Protein AF-A0A643FRP5-F1 (afdb_monomer_lite)

pLDDT: mean 90.12, std 11.54, range [38.28, 97.06]

Secondary structure (DSSP, 8-state):
-PPPHHHHHHHHHHHHHHHHHHHHHHHHH-TTTS-SSPPTT-TTHHHHHHHHHHHHTT-

Structure (mmCIF, N/CA/C/O backbone):
data_AF-A0A643FRP5-F1
#
_entry.id   AF-A0A643FRP5-F1
#
loop_
_atom_site.group_PDB
_atom_site.id
_atom_site.type_symbol
_atom_site.label_atom_id
_atom_site.label_alt_id
_atom_site.label_comp_id
_atom_site.label_asym_id
_atom_site.la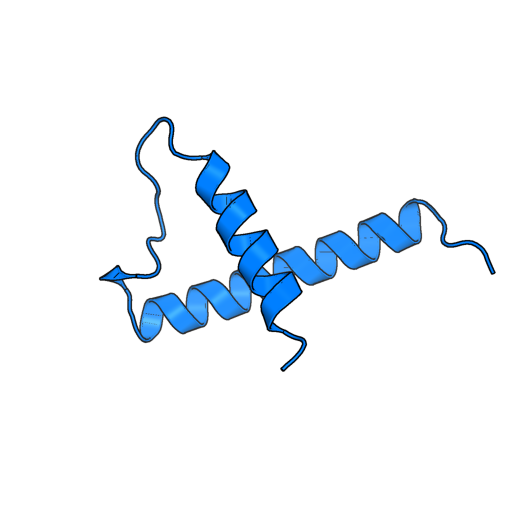bel_entity_id
_atom_site.label_seq_id
_atom_site.pdbx_PDB_ins_code
_atom_site.Cartn_x
_atom_site.Cartn_y
_atom_site.Cartn_z
_atom_site.occupancy
_atom_site.B_iso_or_equiv
_atom_site.auth_seq_id
_atom_site.auth_comp_id
_atom_site.auth_asym_id
_atom_site.auth_atom_id
_atom_site.pdbx_PDB_model_num
ATOM 1 N N . MET A 1 1 ? -20.348 -3.360 17.585 1.00 55.38 1 MET A N 1
ATOM 2 C CA . MET A 1 1 ? -19.034 -3.065 18.195 1.00 55.38 1 MET A CA 1
ATOM 3 C C . MET A 1 1 ? -18.394 -1.978 17.353 1.00 55.38 1 MET A C 1
ATOM 5 O O . MET A 1 1 ? -18.445 -2.108 16.138 1.00 55.38 1 MET A O 1
ATOM 9 N N . ALA A 1 2 ? -17.885 -0.905 17.957 1.00 81.81 2 ALA A N 1
ATOM 10 C CA . ALA A 1 2 ? -17.130 0.110 17.221 1.00 81.81 2 ALA A CA 1
ATOM 11 C C . ALA A 1 2 ? -15.683 -0.374 17.035 1.00 81.81 2 ALA A C 1
ATOM 13 O O . ALA A 1 2 ? -15.118 -0.953 17.964 1.00 81.81 2 ALA A O 1
ATOM 14 N N . GLN A 1 3 ? -15.107 -0.164 15.853 1.00 90.31 3 GLN A N 1
ATOM 15 C CA . GLN A 1 3 ? -13.687 -0.410 15.606 1.00 90.31 3 GLN A CA 1
ATOM 16 C C . GLN A 1 3 ? -12.855 0.612 16.395 1.00 90.31 3 GLN A C 1
ATOM 18 O O . GLN A 1 3 ? -13.216 1.788 16.462 1.00 90.31 3 GLN A O 1
ATOM 23 N N . THR A 1 4 ? -11.762 0.171 17.019 1.00 96.88 4 THR A N 1
ATOM 24 C CA . THR A 1 4 ? -10.805 1.079 17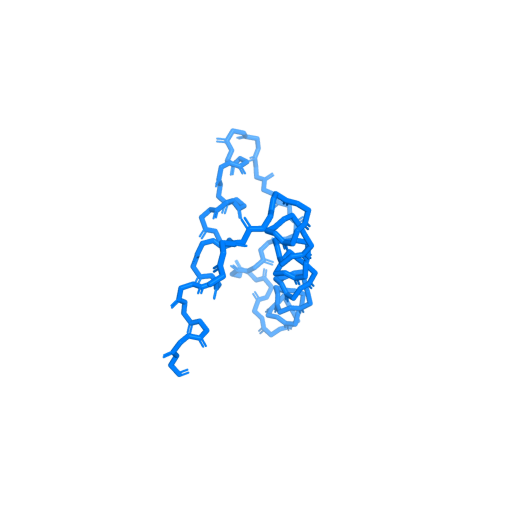.666 1.00 96.88 4 THR A CA 1
ATOM 25 C C . THR A 1 4 ? -9.786 1.583 16.647 1.00 96.88 4 THR A C 1
ATOM 27 O O . THR A 1 4 ? -9.530 0.922 15.641 1.00 96.88 4 THR A O 1
ATOM 30 N N . LEU A 1 5 ? -9.157 2.729 16.925 1.00 96.00 5 LEU A N 1
ATOM 31 C CA . LEU A 1 5 ? -8.068 3.239 16.087 1.00 96.00 5 LEU A CA 1
ATOM 32 C C . LEU A 1 5 ? -6.942 2.205 15.939 1.00 96.00 5 LEU A C 1
ATOM 34 O O . LEU A 1 5 ? -6.455 2.000 14.837 1.00 96.00 5 LEU A O 1
ATOM 38 N N . ASP A 1 6 ? -6.572 1.509 17.016 1.00 97.06 6 ASP A N 1
ATOM 39 C CA . ASP A 1 6 ? -5.514 0.493 16.969 1.00 97.06 6 ASP A CA 1
ATOM 40 C C . ASP A 1 6 ? -5.867 -0.677 16.046 1.00 97.06 6 ASP A C 1
ATOM 42 O O . ASP A 1 6 ? -5.013 -1.143 15.295 1.00 97.06 6 ASP A O 1
ATOM 46 N N . ALA A 1 7 ? -7.127 -1.126 16.066 1.00 95.62 7 ALA A N 1
ATOM 47 C CA . ALA A 1 7 ? -7.599 -2.177 15.169 1.00 95.62 7 ALA A CA 1
ATOM 48 C C . ALA A 1 7 ? -7.556 -1.715 13.705 1.00 95.62 7 ALA A C 1
ATOM 50 O O . ALA A 1 7 ? -7.024 -2.424 12.858 1.00 95.62 7 ALA A O 1
ATOM 51 N N . PHE A 1 8 ? -8.018 -0.492 13.428 1.00 95.38 8 PHE A N 1
ATOM 52 C CA . PHE A 1 8 ? -7.946 0.109 12.095 1.00 95.38 8 PHE A CA 1
ATOM 53 C C . PHE A 1 8 ? -6.501 0.237 11.585 1.00 95.38 8 PHE A C 1
ATOM 55 O O . PHE A 1 8 ? -6.196 -0.110 10.447 1.00 95.38 8 PHE A O 1
ATOM 62 N N . ILE A 1 9 ? -5.579 0.696 12.435 1.00 96.88 9 ILE A N 1
ATOM 63 C CA . ILE A 1 9 ? -4.160 0.811 12.076 1.00 96.88 9 ILE A CA 1
ATOM 64 C C . ILE A 1 9 ? -3.527 -0.568 11.853 1.00 96.88 9 ILE A C 1
ATOM 66 O O . ILE A 1 9 ? -2.681 -0.708 10.969 1.00 96.88 9 ILE A O 1
ATOM 70 N N . ALA A 1 10 ? -3.913 -1.584 12.627 1.00 95.88 10 ALA A N 1
ATOM 71 C CA . ALA A 1 10 ? -3.439 -2.951 12.425 1.00 95.88 10 ALA A CA 1
ATOM 72 C C . ALA A 1 10 ? -3.911 -3.529 11.078 1.00 95.88 10 ALA A C 1
ATOM 74 O O . ALA A 1 10 ? -3.112 -4.150 10.377 1.00 95.88 10 ALA A O 1
ATOM 75 N N . GLU A 1 11 ? -5.164 -3.277 10.692 1.00 93.31 11 GLU A N 1
ATOM 76 C CA . GLU A 1 11 ? -5.711 -3.663 9.383 1.00 93.31 11 GLU A CA 1
ATOM 77 C C . GLU A 1 11 ? -4.954 -2.978 8.240 1.00 93.31 11 GLU A C 1
ATOM 79 O O . GLU A 1 11 ? -4.407 -3.665 7.379 1.00 93.31 11 GLU A O 1
ATOM 84 N N . LEU A 1 12 ? -4.792 -1.650 8.298 1.00 94.44 12 LEU A N 1
ATOM 85 C CA . LEU A 1 12 ? -4.052 -0.901 7.276 1.00 94.44 12 LEU A CA 1
ATOM 86 C C . LEU A 1 12 ? -2.611 -1.392 7.100 1.00 94.44 12 LEU A C 1
ATOM 88 O O . LEU A 1 12 ? -2.109 -1.449 5.980 1.00 94.44 12 LEU A O 1
ATOM 92 N N . ARG A 1 13 ? -1.924 -1.748 8.192 1.00 96.00 13 ARG A N 1
ATOM 93 C CA . ARG A 1 13 ? -0.573 -2.325 8.105 1.00 96.00 13 ARG A CA 1
ATOM 94 C C . ARG A 1 13 ? -0.584 -3.656 7.364 1.00 96.00 13 ARG A C 1
ATOM 96 O O . ARG A 1 13 ? 0.274 -3.866 6.512 1.00 96.00 13 ARG A O 1
ATOM 103 N N . SER A 1 14 ? -1.561 -4.516 7.652 1.00 94.38 14 SER A N 1
ATOM 104 C CA . SER A 1 14 ? -1.709 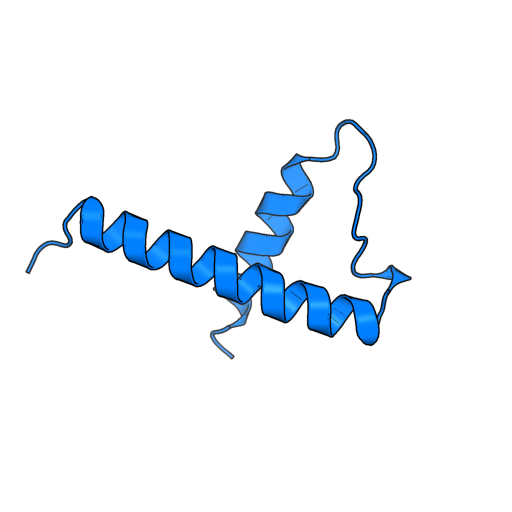-5.790 6.945 1.00 94.38 14 SER A CA 1
ATOM 105 C C . SER A 1 14 ? -1.969 -5.580 5.453 1.00 94.38 14 SER A C 1
ATOM 107 O O . SER A 1 14 ? -1.375 -6.278 4.634 1.00 94.38 14 SER A O 1
ATOM 109 N N . ASP A 1 15 ? -2.791 -4.597 5.084 1.00 94.50 15 ASP A N 1
ATOM 110 C CA . ASP A 1 15 ? -3.077 -4.297 3.677 1.00 94.50 15 ASP A CA 1
ATOM 111 C C . ASP A 1 15 ? -1.839 -3.785 2.936 1.00 94.50 15 ASP A C 1
ATOM 113 O O . ASP A 1 15 ? -1.579 -4.206 1.809 1.00 94.50 15 ASP A O 1
ATOM 117 N N . VAL A 1 16 ? -1.028 -2.936 3.575 1.00 96.00 16 VAL A N 1
ATOM 118 C CA . VAL A 1 16 ? 0.247 -2.465 3.006 1.00 96.00 16 VAL A CA 1
ATOM 119 C C . VAL A 1 16 ? 1.227 -3.624 2.793 1.00 96.00 16 VAL A C 1
ATOM 121 O O . VAL A 1 16 ? 1.876 -3.693 1.749 1.00 96.00 16 VAL A O 1
ATOM 124 N N . GLU A 1 17 ? 1.315 -4.565 3.736 1.00 96.12 17 GLU A N 1
ATOM 125 C CA . GLU A 1 17 ? 2.158 -5.761 3.590 1.00 96.12 17 GLU A CA 1
ATOM 126 C C . GLU A 1 17 ? 1.688 -6.660 2.435 1.00 96.12 17 GLU A C 1
ATOM 128 O O . GLU A 1 17 ? 2.507 -7.158 1.657 1.00 96.12 17 GLU A O 1
ATOM 133 N N . ARG A 1 18 ? 0.370 -6.848 2.280 1.00 95.69 18 ARG A N 1
ATOM 134 C CA . ARG A 1 18 ? -0.206 -7.606 1.155 1.00 95.69 18 ARG A CA 1
ATOM 135 C C . ARG A 1 18 ? 0.032 -6.907 -0.176 1.00 95.69 18 ARG A C 1
ATOM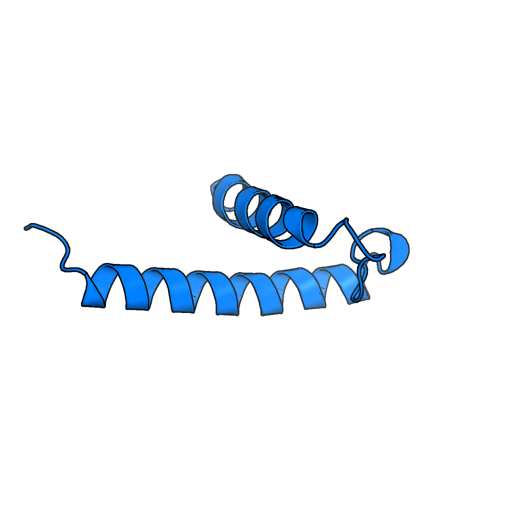 137 O O . ARG A 1 18 ? 0.401 -7.571 -1.144 1.00 95.69 18 ARG A O 1
ATOM 144 N N . PHE A 1 19 ? -0.126 -5.585 -0.210 1.00 95.81 19 PHE A N 1
ATOM 145 C CA . PHE A 1 19 ? 0.171 -4.776 -1.385 1.00 95.81 19 PHE A CA 1
ATOM 146 C C . PHE A 1 19 ? 1.626 -4.949 -1.817 1.00 95.81 19 PHE A C 1
ATOM 148 O O . PHE A 1 19 ? 1.870 -5.212 -2.991 1.00 95.81 19 PHE A O 1
ATOM 155 N N . GLU A 1 20 ? 2.593 -4.879 -0.894 1.00 95.75 20 GLU A N 1
ATOM 156 C CA . GLU A 1 20 ? 4.005 -5.090 -1.238 1.00 95.75 20 GLU A CA 1
ATOM 157 C C . GLU A 1 20 ? 4.223 -6.467 -1.882 1.00 95.75 20 GLU A C 1
ATOM 159 O O . GLU A 1 20 ? 4.860 -6.570 -2.935 1.00 95.75 20 GLU A O 1
ATOM 164 N N . GLN A 1 21 ? 3.684 -7.527 -1.274 1.00 95.25 21 GLN A N 1
ATOM 165 C CA . GLN A 1 21 ? 3.830 -8.893 -1.783 1.00 95.25 21 GLN A CA 1
ATOM 166 C C . GLN A 1 21 ? 3.208 -9.046 -3.176 1.00 95.25 21 GLN A C 1
ATOM 168 O O . GLN A 1 21 ? 3.859 -9.564 -4.088 1.00 95.25 21 GLN A O 1
ATOM 173 N N . ALA A 1 22 ? 1.981 -8.554 -3.361 1.00 93.50 22 ALA A N 1
ATOM 174 C CA . ALA A 1 22 ? 1.270 -8.610 -4.633 1.00 93.50 22 ALA A CA 1
ATOM 175 C C . ALA A 1 22 ? 1.972 -7.778 -5.715 1.00 93.50 22 ALA A C 1
ATOM 177 O O . ALA A 1 22 ? 2.178 -8.257 -6.830 1.00 93.50 22 ALA A O 1
ATOM 178 N N . TYR A 1 23 ? 2.398 -6.557 -5.385 1.00 94.62 23 TYR A N 1
ATOM 179 C CA . TYR A 1 23 ? 3.106 -5.678 -6.310 1.00 94.62 23 TYR A CA 1
ATOM 180 C C . TYR A 1 23 ? 4.425 -6.317 -6.754 1.00 94.62 23 TYR A C 1
ATOM 182 O O . TYR A 1 23 ? 4.688 -6.407 -7.950 1.00 94.62 23 TYR A O 1
ATOM 190 N N . ARG A 1 24 ? 5.224 -6.861 -5.823 1.00 94.50 24 ARG A N 1
ATOM 191 C CA . ARG A 1 24 ? 6.472 -7.575 -6.151 1.00 94.50 24 ARG A CA 1
ATOM 192 C C . ARG A 1 24 ? 6.240 -8.818 -7.007 1.00 94.50 24 ARG A C 1
ATOM 194 O O . ARG A 1 24 ? 7.048 -9.079 -7.893 1.00 94.50 24 ARG A O 1
ATOM 201 N N . ALA A 1 25 ? 5.158 -9.562 -6.785 1.00 93.81 25 ALA A N 1
ATOM 202 C CA . ALA A 1 25 ? 4.801 -10.685 -7.652 1.00 93.81 25 ALA A CA 1
ATOM 203 C C . ALA A 1 25 ? 4.514 -10.206 -9.086 1.00 93.81 25 ALA A C 1
ATOM 205 O O . ALA A 1 25 ? 5.055 -10.754 -10.045 1.00 93.81 25 ALA A O 1
ATOM 206 N N . ARG A 1 26 ? 3.757 -9.112 -9.237 1.00 91.31 26 ARG A N 1
ATOM 207 C CA . ARG A 1 26 ? 3.462 -8.518 -10.549 1.00 91.31 26 ARG A CA 1
ATOM 208 C C . ARG A 1 26 ? 4.691 -7.901 -11.225 1.00 91.31 26 ARG A C 1
ATOM 210 O O . ARG A 1 26 ? 4.773 -7.948 -12.448 1.00 91.31 26 ARG A O 1
ATOM 217 N N . VAL A 1 27 ? 5.678 -7.404 -10.471 1.00 93.31 27 VAL A N 1
ATOM 218 C CA . VAL A 1 27 ? 6.984 -6.962 -11.013 1.00 93.31 27 VAL A CA 1
ATOM 219 C C . VAL A 1 27 ? 7.693 -8.107 -11.740 1.00 93.31 27 VAL A C 1
ATOM 221 O O . VAL A 1 27 ? 8.285 -7.882 -12.792 1.00 93.31 27 VAL A O 1
ATOM 224 N N . VAL A 1 28 ? 7.627 -9.335 -11.212 1.00 91.50 28 VAL A N 1
ATOM 225 C CA . VAL A 1 28 ? 8.239 -10.514 -11.855 1.00 91.50 28 VAL A CA 1
ATOM 226 C C . VAL A 1 28 ? 7.540 -10.847 -13.176 1.00 91.50 28 VAL A C 1
ATOM 228 O O . VAL A 1 28 ? 8.199 -11.220 -14.143 1.00 91.50 28 VAL A O 1
ATOM 231 N N . GLU A 1 29 ? 6.218 -10.693 -13.233 1.00 91.00 29 GLU A N 1
ATOM 232 C CA . GLU A 1 29 ? 5.416 -11.015 -14.419 1.00 91.00 29 GLU A CA 1
ATOM 233 C C . GLU A 1 29 ? 5.444 -9.913 -15.487 1.00 91.00 29 GLU A C 1
ATOM 235 O O . GLU A 1 29 ? 5.424 -10.201 -16.686 1.00 91.00 29 GLU A O 1
ATOM 240 N N . LYS A 1 30 ? 5.441 -8.645 -15.061 1.00 89.88 30 LYS A N 1
ATOM 241 C CA . LYS A 1 30 ? 5.285 -7.456 -15.911 1.00 89.88 30 LYS A CA 1
ATOM 242 C C . LYS A 1 30 ? 6.127 -6.286 -15.380 1.00 89.88 30 LYS A C 1
ATOM 244 O O . LYS A 1 30 ? 5.565 -5.282 -14.935 1.00 89.88 30 LYS A O 1
ATOM 249 N N . PRO A 1 31 ? 7.465 -6.368 -15.454 1.00 87.81 31 PRO A N 1
ATOM 250 C CA . PRO A 1 31 ? 8.356 -5.367 -14.863 1.00 87.81 31 PRO A CA 1
ATOM 251 C C . PRO A 1 31 ? 8.141 -3.952 -15.422 1.00 87.81 31 PRO A C 1
ATOM 253 O O . PRO A 1 31 ? 8.251 -2.983 -14.678 1.00 87.81 31 PRO A O 1
ATOM 256 N N . ASP A 1 32 ? 7.752 -3.826 -16.694 1.00 88.56 32 ASP A N 1
ATOM 257 C CA . ASP A 1 32 ? 7.496 -2.525 -17.333 1.00 88.56 32 ASP A CA 1
ATOM 258 C C . ASP A 1 32 ? 6.211 -1.838 -16.833 1.00 88.56 32 ASP A C 1
ATOM 260 O O . ASP A 1 32 ? 6.064 -0.627 -16.970 1.00 88.56 32 ASP A O 1
ATOM 264 N N . GLN A 1 33 ? 5.265 -2.601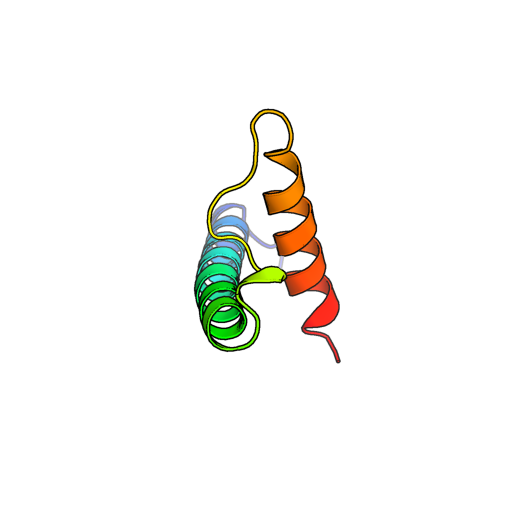 -16.269 1.00 86.88 33 GLN A N 1
ATOM 265 C CA . GLN A 1 33 ? 3.984 -2.084 -15.759 1.00 86.88 33 GLN A CA 1
ATOM 266 C C . GLN A 1 33 ? 3.997 -1.860 -14.244 1.00 86.88 33 GLN A C 1
ATOM 268 O O . GLN A 1 33 ? 3.136 -1.154 -13.729 1.00 86.88 33 GLN A O 1
ATOM 273 N N . TYR A 1 34 ? 4.963 -2.450 -13.542 1.00 90.88 34 TYR A N 1
ATOM 274 C CA . TYR A 1 34 ? 5.099 -2.379 -12.091 1.00 90.88 34 TYR A CA 1
ATOM 275 C C . TYR A 1 34 ? 6.499 -1.867 -11.742 1.00 90.88 34 TYR A C 1
ATOM 277 O O . TYR A 1 34 ? 7.363 -2.642 -11.326 1.00 90.88 34 TYR A O 1
ATOM 285 N N . PRO A 1 35 ? 6.772 -0.566 -11.937 1.00 93.44 35 PRO A N 1
ATOM 286 C CA . PRO A 1 35 ? 8.079 -0.009 -11.630 1.00 93.44 35 PRO A CA 1
ATOM 287 C C . PRO A 1 35 ? 8.354 -0.072 -10.122 1.00 93.44 35 PRO A C 1
ATOM 289 O O . PRO A 1 35 ? 7.476 0.202 -9.306 1.00 93.44 35 PRO A O 1
ATOM 292 N N . LEU A 1 36 ? 9.593 -0.398 -9.742 1.00 94.38 36 LEU A N 1
ATOM 293 C CA . LEU A 1 36 ? 10.051 -0.362 -8.342 1.00 94.38 36 LEU A CA 1
ATOM 294 C C . LEU A 1 36 ? 10.528 1.030 -7.897 1.00 94.38 36 LEU A C 1
ATOM 296 O O . LEU A 1 36 ? 10.890 1.222 -6.740 1.00 94.38 36 LEU A O 1
ATOM 300 N N . SER A 1 37 ? 10.555 1.991 -8.818 1.00 94.06 37 SER A N 1
ATOM 301 C CA . SER A 1 37 ? 10.932 3.377 -8.571 1.00 94.06 37 SER A CA 1
ATOM 302 C C . SER A 1 37 ? 10.073 4.272 -9.446 1.00 94.06 37 SER A C 1
ATOM 304 O O . SER A 1 37 ? 9.917 3.999 -10.636 1.00 94.06 37 SER A O 1
ATOM 306 N N . LEU A 1 38 ? 9.552 5.348 -8.871 1.00 92.00 38 LEU A N 1
ATOM 307 C CA . LEU A 1 38 ? 8.808 6.359 -9.611 1.00 92.00 38 LEU A CA 1
ATOM 308 C C . LEU A 1 38 ? 9.710 7.557 -9.921 1.00 92.00 38 LEU A C 1
ATOM 310 O O . LEU A 1 38 ? 10.643 7.813 -9.158 1.00 92.00 38 LEU A O 1
ATOM 314 N N . PRO A 1 39 ? 9.467 8.277 -11.028 1.00 92.06 39 PRO A N 1
ATOM 315 C CA . PRO A 1 39 ? 10.102 9.567 -11.263 1.00 92.06 39 PRO A CA 1
ATOM 316 C C . PRO A 1 39 ? 9.684 10.598 -10.207 1.00 92.06 39 PRO A C 1
ATOM 318 O O . PRO A 1 39 ? 8.572 10.532 -9.678 1.00 92.06 39 PRO A O 1
ATOM 321 N N . ASP A 1 40 ? 10.547 11.583 -9.965 1.00 94.19 40 ASP A N 1
ATOM 322 C CA . ASP A 1 40 ? 10.261 12.694 -9.053 1.00 94.19 40 ASP A CA 1
ATOM 323 C C . ASP A 1 40 ? 8.944 13.400 -9.421 1.00 94.19 40 ASP A C 1
ATOM 325 O O . ASP A 1 40 ? 8.644 13.631 -10.600 1.00 94.19 40 ASP A O 1
ATOM 329 N N . GLY A 1 41 ? 8.154 13.758 -8.407 1.00 94.00 41 GLY A N 1
ATOM 330 C CA . GLY A 1 41 ? 6.855 14.414 -8.582 1.00 94.00 41 GLY A CA 1
ATOM 331 C C . GLY A 1 41 ? 5.706 13.469 -8.946 1.00 94.00 41 GLY A C 1
ATOM 332 O O . GLY A 1 41 ? 4.596 13.938 -9.202 1.00 94.00 41 GLY A O 1
ATOM 333 N N . GLN A 1 42 ? 5.949 12.155 -8.981 1.00 93.25 42 GLN A N 1
ATOM 334 C CA . GLN A 1 42 ? 4.926 11.125 -9.199 1.00 93.25 42 GLN A CA 1
ATOM 335 C C . GLN A 1 42 ? 4.702 10.239 -7.967 1.00 93.25 42 GLN A C 1
ATOM 337 O O . GLN A 1 42 ? 4.064 9.196 -8.067 1.00 93.25 42 GLN A O 1
ATOM 342 N N . GLU A 1 43 ? 5.171 10.641 -6.785 1.00 93.56 43 GLU A N 1
ATOM 343 C CA . GLU A 1 43 ? 5.071 9.853 -5.548 1.00 93.56 43 GLU A CA 1
ATOM 344 C C . GLU A 1 43 ? 3.615 9.524 -5.177 1.00 93.56 43 GLU A C 1
ATOM 346 O O . GLU A 1 43 ? 3.353 8.502 -4.544 1.00 93.56 43 GLU A O 1
ATOM 351 N N . GLY A 1 44 ? 2.661 10.353 -5.620 1.00 93.44 44 GLY A N 1
ATOM 352 C CA . GLY A 1 44 ? 1.224 10.118 -5.464 1.00 93.44 44 GLY A CA 1
ATOM 353 C C . GLY A 1 44 ? 0.715 8.837 -6.137 1.00 93.44 44 GLY A C 1
ATOM 354 O O . GLY A 1 44 ? -0.245 8.248 -5.643 1.00 93.44 44 GLY A O 1
ATOM 355 N N . LEU A 1 45 ? 1.388 8.343 -7.186 1.00 93.56 45 LEU A N 1
ATOM 356 C CA . LEU A 1 45 ? 0.984 7.108 -7.868 1.00 93.56 45 LEU A CA 1
ATOM 357 C C . LEU A 1 45 ? 1.099 5.879 -6.963 1.00 93.56 45 LEU A C 1
ATOM 359 O O . LEU A 1 45 ? 0.346 4.929 -7.143 1.00 93.56 45 LEU A O 1
ATOM 363 N N . TRP A 1 46 ? 1.977 5.891 -5.951 1.00 95.00 46 TRP A N 1
ATOM 364 C CA . TRP A 1 46 ? 2.031 4.793 -4.980 1.00 95.00 46 TRP A CA 1
ATOM 365 C C . TRP A 1 46 ? 0.701 4.610 -4.253 1.00 95.00 46 TRP A C 1
ATOM 367 O O . TRP A 1 46 ? 0.270 3.481 -4.025 1.00 95.00 46 TRP A O 1
ATOM 377 N N . PHE A 1 47 ? 0.040 5.718 -3.915 1.00 93.75 47 PHE A N 1
ATOM 378 C CA . PHE A 1 47 ? -1.265 5.669 -3.274 1.00 93.75 47 PHE A CA 1
ATOM 379 C C . PHE A 1 47 ? -2.352 5.219 -4.252 1.00 93.75 47 PHE A C 1
ATOM 381 O O . PHE A 1 47 ? -3.208 4.428 -3.873 1.00 93.75 47 PHE A O 1
ATOM 388 N N . GLU A 1 48 ? -2.291 5.653 -5.512 1.00 93.44 48 GLU A N 1
ATOM 389 C CA . GLU A 1 48 ? -3.210 5.184 -6.557 1.00 93.44 48 GLU A CA 1
ATOM 390 C C . GLU A 1 48 ? -3.087 3.672 -6.789 1.00 93.44 48 GLU A C 1
ATOM 392 O O . GLU A 1 48 ? -4.100 2.979 -6.823 1.00 93.44 48 GLU A O 1
ATOM 397 N N . PHE A 1 49 ? -1.865 3.134 -6.861 1.00 93.88 49 PHE A N 1
ATOM 398 C CA . PHE A 1 49 ? -1.630 1.691 -6.985 1.00 93.88 49 PHE A CA 1
ATOM 399 C C . PHE A 1 49 ? -2.126 0.913 -5.770 1.00 93.88 49 PHE A C 1
ATOM 401 O O . PHE A 1 49 ? -2.702 -0.165 -5.919 1.00 93.88 49 PHE A O 1
ATOM 408 N N . PHE A 1 50 ? -1.916 1.449 -4.567 1.00 94.44 50 PHE A N 1
ATOM 409 C CA . PHE A 1 50 ? -2.436 0.843 -3.348 1.00 94.44 50 PHE A CA 1
ATOM 410 C C . PHE A 1 50 ? -3.970 0.833 -3.333 1.00 94.44 50 PHE A 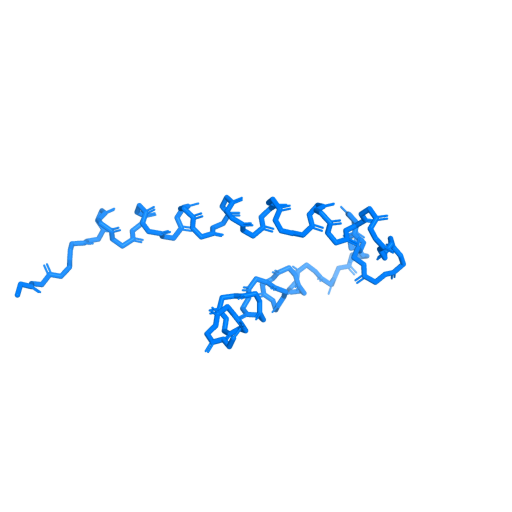C 1
ATOM 412 O O . PHE A 1 50 ? -4.569 -0.194 -3.025 1.00 94.44 50 PHE A O 1
ATOM 419 N N . LEU A 1 51 ? -4.609 1.946 -3.710 1.00 93.25 51 LEU A N 1
ATOM 420 C CA . LEU A 1 51 ? -6.065 2.040 -3.819 1.00 93.25 51 LEU A CA 1
ATOM 421 C C . LEU A 1 51 ? -6.628 1.072 -4.863 1.00 93.25 51 LEU A C 1
ATOM 423 O O . LEU A 1 51 ? -7.620 0.396 -4.592 1.00 93.25 51 LEU A O 1
ATOM 427 N N . ASP A 1 52 ? -5.999 0.974 -6.032 1.00 92.00 52 ASP A N 1
ATOM 428 C CA . ASP A 1 52 ? -6.386 0.008 -7.063 1.00 92.00 52 ASP A CA 1
ATOM 429 C C . ASP A 1 52 ? -6.294 -1.428 -6.532 1.00 92.00 52 ASP A C 1
ATOM 431 O O . ASP A 1 52 ? -7.234 -2.203 -6.685 1.00 92.00 52 ASP A O 1
ATOM 435 N N . PHE A 1 53 ? -5.219 -1.766 -5.813 1.00 92.38 53 PHE A N 1
ATOM 436 C CA . PHE A 1 53 ? -5.061 -3.074 -5.179 1.00 92.38 53 PHE A CA 1
ATOM 437 C C . PHE A 1 53 ? -6.194 -3.387 -4.190 1.00 92.38 53 PHE A C 1
ATOM 439 O O . PHE A 1 53 ? -6.867 -4.403 -4.348 1.00 92.38 53 PHE A O 1
ATOM 446 N N . VAL A 1 54 ? -6.455 -2.513 -3.211 1.00 91.38 54 VAL A N 1
ATOM 447 C CA . VAL A 1 54 ? -7.482 -2.778 -2.182 1.00 91.38 54 VAL A CA 1
ATOM 448 C C . VAL A 1 54 ? -8.912 -2.739 -2.729 1.00 91.38 54 VAL A C 1
ATOM 450 O O . VAL A 1 54 ? -9.813 -3.327 -2.134 1.00 91.38 54 VAL A O 1
ATOM 453 N N . THR A 1 55 ? -9.150 -2.056 -3.854 1.00 89.00 55 THR A N 1
ATOM 454 C CA . THR A 1 55 ? -10.478 -1.998 -4.491 1.00 89.00 55 THR A CA 1
ATOM 455 C C . THR A 1 55 ? -10.719 -3.144 -5.473 1.00 89.00 55 THR A C 1
ATOM 457 O O . THR A 1 55 ? -11.857 -3.608 -5.568 1.00 89.00 55 THR A O 1
ATOM 460 N N . ASN A 1 56 ? -9.677 -3.644 -6.147 1.00 81.56 56 ASN A N 1
ATOM 461 C CA . ASN A 1 56 ? -9.772 -4.767 -7.086 1.00 81.56 56 ASN A CA 1
ATOM 462 C C . ASN A 1 56 ? -9.683 -6.157 -6.432 1.00 81.56 56 ASN A C 1
ATOM 464 O O . ASN A 1 56 ? -10.057 -7.126 -7.084 1.00 81.56 56 ASN A O 1
ATOM 468 N N . ASP A 1 57 ? -9.266 -6.292 -5.166 1.00 59.75 57 ASP A N 1
ATOM 469 C CA . ASP A 1 57 ? -9.257 -7.583 -4.433 1.00 59.75 57 ASP A CA 1
ATOM 470 C C . ASP A 1 57 ? -10.681 -8.124 -4.114 1.00 59.75 57 ASP A C 1
ATOM 472 O O . ASP A 1 57 ? -10.842 -9.174 -3.501 1.00 59.75 57 ASP A O 1
ATOM 476 N N . ASN A 1 58 ? -11.739 -7.420 -4.544 1.00 45.28 58 ASN A N 1
ATOM 477 C CA . ASN A 1 58 ? -13.151 -7.803 -4.386 1.00 45.28 58 ASN A CA 1
ATOM 478 C C . ASN A 1 58 ? -13.765 -8.541 -5.604 1.00 45.28 58 ASN A C 1
ATOM 480 O O . ASN A 1 58 ? -14.996 -8.604 -5.703 1.00 45.28 58 ASN A O 1
ATOM 484 N N . VAL A 1 59 ? -12.961 -9.090 -6.529 1.00 38.28 59 VAL A N 1
ATOM 485 C CA . VAL A 1 59 ? -13.451 -9.869 -7.694 1.00 38.28 59 VAL A CA 1
ATOM 486 C C . VAL A 1 59 ? -12.755 -11.218 -7.825 1.00 38.28 59 VAL A C 1
ATOM 488 O O . VAL A 1 59 ? -11.508 -11.240 -7.875 1.00 38.28 59 VAL A O 1
#

Foldseek 3Di:
DDDDPVNVVVVVVVLVVVLVVVLVVVCVVPVPVRPPDDPPPVPCVVVVSSVCSVVVVPD

Radius of gyration: 13.67 Å; chains: 1; bounding box: 30×25×36 Å

Organism: NCBI:txid68895

Sequence (59 aa):
MAQTLDAFIAELRSDVERFEQAYRARVVEKPDQYPLSLPDGQEGLWFEFFLDFVTNDNV